Protein AF-A0A941Z8Z0-F1 (afdb_monomer)

Foldseek 3Di:
DWDDWADPDPFKIWTWDFDADPNDTDTDIFMWGQDPPRDTHTDD

Solvent-accessible surface area (backbone atoms only — not comparable to full-atom values): 2674 Å² total; per-residue (Å²): 86,82,79,45,80,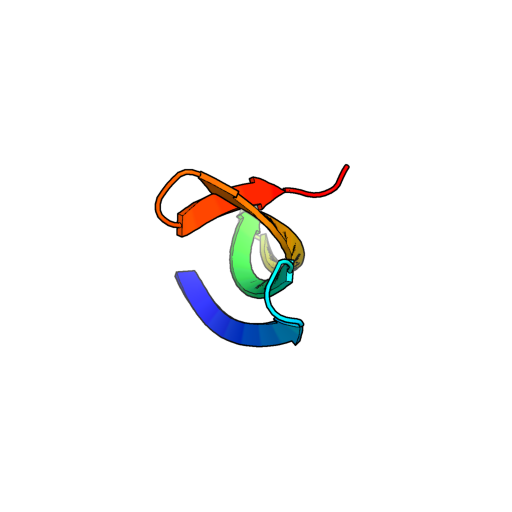44,76,76,52,100,48,33,34,38,38,33,28,48,47,75,56,95,89,41,81,40,82,46,76,46,50,22,38,48,47,81,97,70,44,75,43,72,61,132

Nearest PDB structures (foldseek):
  5a4o-assembly1_B  TM=8.749E-01  e=1.805E-02  Burkholderia pseudomallei K96243
  6e2q-assembly2_B  TM=4.820E-01  e=2.911E-01  Homo sapiens
  6e2q-assembly1_A  TM=4.793E-01  e=3.093E-01  Homo sapiens
  4z32-assembly6_F  TM=4.790E-01  e=3.939E-01  Homo sapiens
  3kns-as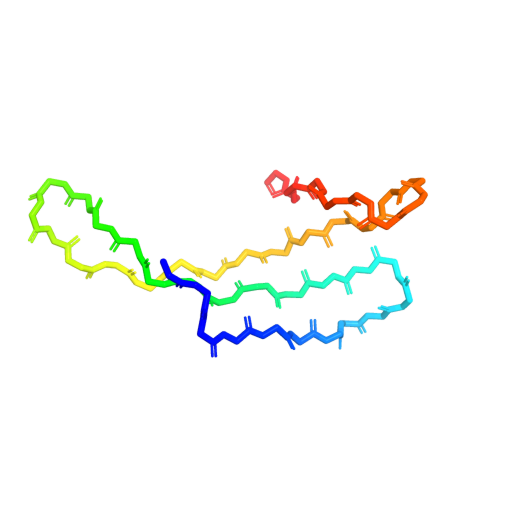sembly3_C  TM=6.631E-01  e=1.582E+00  Bacillus cereus

Mean predicted aligned error: 4.0 Å

Radius of gyration: 11.57 Å; Cα contacts (8 Å, |Δi|>4): 81; chains: 1; bounding box: 26×18×29 Å

Structure (mmCIF, N/CA/C/O backbone):
data_AF-A0A941Z8Z0-F1
#
_entry.id   AF-A0A941Z8Z0-F1
#
loop_
_atom_site.group_PDB
_atom_site.id
_atom_site.type_symbol
_atom_site.label_atom_id
_atom_site.label_alt_id
_atom_site.label_comp_id
_atom_site.label_asym_id
_atom_site.label_entity_id
_atom_site.label_seq_id
_atom_site.pdbx_PDB_ins_code
_atom_site.Cartn_x
_atom_site.Cartn_y
_atom_site.Cartn_z
_atom_site.occupancy
_atom_site.B_iso_or_equiv
_atom_site.auth_seq_id
_atom_site.auth_comp_id
_atom_site.auth_asym_id
_atom_site.auth_atom_id
_atom_site.pdbx_PDB_model_num
ATOM 1 N N . MET A 1 1 ? -0.731 3.804 11.296 1.00 92.12 1 MET A N 1
ATOM 2 C CA . MET A 1 1 ? 0.082 2.570 11.412 1.00 92.12 1 MET A CA 1
ATOM 3 C C . MET A 1 1 ? -0.104 1.722 10.165 1.00 92.12 1 MET A C 1
ATOM 5 O O . MET A 1 1 ? -1.242 1.404 9.848 1.00 92.12 1 MET A O 1
ATOM 9 N N . LEU A 1 2 ? 0.970 1.381 9.449 1.00 92.12 2 LEU A N 1
ATOM 10 C CA . LEU A 1 2 ? 0.900 0.460 8.308 1.00 92.12 2 LEU A CA 1
ATOM 11 C C . LEU A 1 2 ? 0.734 -0.974 8.820 1.00 92.12 2 LEU A C 1
ATOM 13 O O . LEU A 1 2 ? 1.559 -1.428 9.606 1.00 92.12 2 LEU A O 1
ATOM 17 N N . ILE A 1 3 ? -0.319 -1.661 8.380 1.00 95.50 3 ILE A N 1
ATOM 18 C CA . ILE A 1 3 ? -0.612 -3.045 8.788 1.00 95.50 3 ILE A CA 1
ATOM 19 C C . ILE A 1 3 ? -0.579 -4.031 7.622 1.00 95.50 3 ILE A C 1
ATOM 21 O O . ILE A 1 3 ? -0.465 -5.232 7.836 1.00 95.50 3 ILE A O 1
ATOM 25 N N . GLY A 1 4 ? -0.642 -3.536 6.387 1.00 93.69 4 GLY A N 1
ATOM 26 C CA . GLY A 1 4 ? -0.558 -4.373 5.199 1.00 93.69 4 GLY A CA 1
ATOM 27 C C . GLY A 1 4 ? -0.055 -3.594 3.995 1.00 93.69 4 GLY A C 1
ATOM 28 O O . GLY A 1 4 ? -0.417 -2.436 3.790 1.00 93.69 4 GLY A O 1
ATOM 29 N N . LYS A 1 5 ? 0.780 -4.246 3.187 1.00 92.75 5 LYS A N 1
ATOM 30 C CA . LYS A 1 5 ? 1.290 -3.719 1.920 1.00 92.75 5 LYS A CA 1
ATOM 31 C C . LYS A 1 5 ? 1.206 -4.824 0.879 1.00 92.75 5 LYS A C 1
ATOM 33 O O . LYS A 1 5 ? 1.941 -5.803 0.956 1.00 92.75 5 LYS A O 1
ATOM 38 N N . LEU A 1 6 ? 0.312 -4.658 -0.086 1.00 93.75 6 LEU A N 1
ATOM 39 C CA . LEU A 1 6 ? 0.074 -5.621 -1.156 1.00 93.75 6 LEU A CA 1
ATOM 40 C C . LEU A 1 6 ? 0.587 -5.044 -2.473 1.00 93.75 6 LEU A C 1
ATOM 42 O O . LEU A 1 6 ? 0.384 -3.867 -2.778 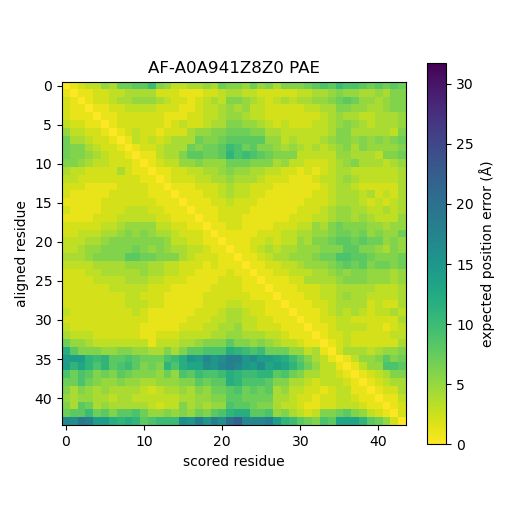1.00 93.75 6 LEU A O 1
ATOM 46 N N . MET A 1 7 ? 1.277 -5.871 -3.254 1.00 90.31 7 MET A N 1
ATOM 47 C CA . MET A 1 7 ? 1.657 -5.511 -4.619 1.00 90.31 7 MET A CA 1
ATOM 48 C C . MET A 1 7 ? 0.467 -5.792 -5.529 1.00 90.31 7 MET A C 1
ATOM 50 O O . MET A 1 7 ? 0.028 -6.935 -5.614 1.00 90.31 7 MET A O 1
ATOM 54 N N . LYS A 1 8 ? -0.056 -4.756 -6.189 1.00 85.69 8 LYS A N 1
ATOM 55 C CA . LYS A 1 8 ? -1.094 -4.919 -7.215 1.00 85.69 8 LYS A CA 1
ATOM 56 C C . LYS A 1 8 ? -0.445 -5.227 -8.567 1.00 85.69 8 LYS A C 1
ATOM 58 O O . LYS A 1 8 ? -0.879 -6.131 -9.269 1.00 85.69 8 LYS A O 1
ATOM 63 N N . ASN A 1 9 ? 0.627 -4.507 -8.897 1.00 87.94 9 ASN A N 1
ATOM 64 C CA . ASN A 1 9 ? 1.539 -4.781 -10.010 1.00 87.94 9 ASN A CA 1
ATOM 65 C C . ASN A 1 9 ? 2.909 -4.120 -9.732 1.00 87.94 9 ASN A C 1
ATOM 67 O O . ASN A 1 9 ? 3.180 -3.700 -8.606 1.00 87.94 9 ASN A O 1
ATOM 71 N N . SER A 1 10 ? 3.784 -4.032 -10.738 1.00 86.00 10 SER A N 1
ATOM 72 C CA . SER A 1 10 ? 5.118 -3.426 -10.602 1.00 86.00 10 SER A CA 1
ATOM 73 C C . SER A 1 10 ? 5.112 -1.909 -10.375 1.00 86.00 10 SER A C 1
ATOM 75 O O . SER A 1 10 ? 6.135 -1.368 -9.966 1.00 86.00 10 SER A O 1
ATOM 77 N N . LYS A 1 11 ? 3.988 -1.228 -10.627 1.00 89.25 11 LYS A N 1
ATOM 78 C CA . LYS A 1 11 ? 3.832 0.232 -10.542 1.00 89.25 11 LYS A CA 1
ATOM 7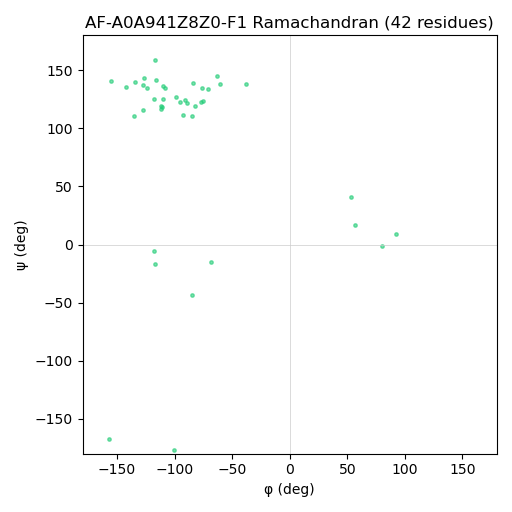9 C C . LYS A 1 11 ? 2.807 0.682 -9.504 1.00 89.25 11 LYS A C 1
ATOM 81 O O . LYS A 1 11 ? 2.688 1.874 -9.264 1.00 89.25 11 LYS A O 1
ATOM 86 N N . GLU A 1 12 ? 2.085 -0.235 -8.872 1.00 92.06 12 GLU A N 1
ATOM 87 C CA . GLU A 1 12 ? 1.028 0.078 -7.912 1.00 92.06 12 GLU A CA 1
ATOM 88 C C . GLU A 1 12 ? 1.141 -0.785 -6.657 1.00 92.06 12 GLU A C 1
ATOM 90 O O . GLU A 1 12 ? 1.359 -2.004 -6.710 1.00 92.06 12 GLU A O 1
ATOM 95 N N . ARG A 1 13 ? 0.898 -0.165 -5.503 1.00 92.56 13 ARG A N 1
ATOM 96 C CA . ARG A 1 13 ? 0.776 -0.858 -4.219 1.00 92.56 13 ARG A CA 1
ATOM 97 C C . ARG A 1 13 ? -0.513 -0.472 -3.523 1.00 92.56 13 ARG A C 1
ATOM 99 O O . ARG A 1 13 ? -0.855 0.700 -3.463 1.00 92.56 13 ARG A O 1
ATOM 106 N N . LEU A 1 14 ? -1.190 -1.454 -2.945 1.00 94.12 14 LEU A N 1
ATOM 107 C CA . LEU A 1 14 ? -2.275 -1.216 -2.003 1.00 94.12 14 LEU A CA 1
ATOM 108 C C . LEU A 1 14 ? -1.683 -1.181 -0.594 1.00 94.12 14 LEU A C 1
ATOM 11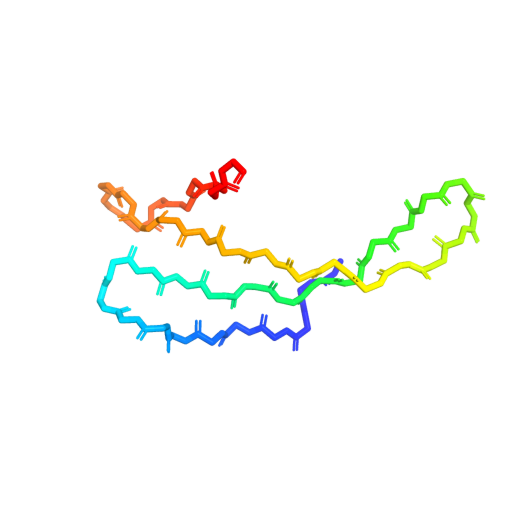0 O O . LEU A 1 14 ? -1.017 -2.128 -0.167 1.00 94.12 14 LEU A O 1
ATOM 114 N N . MET A 1 15 ? -1.923 -0.092 0.124 1.00 94.69 15 MET A N 1
ATOM 115 C CA . MET A 1 15 ? -1.555 0.047 1.524 1.00 94.69 15 MET A CA 1
ATOM 116 C C . MET A 1 15 ? -2.802 -0.001 2.395 1.00 94.69 15 MET A C 1
ATOM 118 O O . MET A 1 15 ? -3.805 0.646 2.102 1.00 94.69 15 MET A O 1
ATOM 122 N N . VAL A 1 16 ? -2.709 -0.772 3.474 1.00 95.50 16 VAL A N 1
ATOM 123 C CA . VAL A 1 16 ? -3.733 -0.873 4.511 1.00 95.50 16 VAL A CA 1
ATOM 124 C C . VAL A 1 16 ? -3.161 -0.254 5.771 1.00 95.50 16 VAL A C 1
ATOM 126 O O . VAL A 1 16 ? -2.160 -0.735 6.318 1.00 95.50 16 VAL A O 1
ATOM 129 N N . THR A 1 17 ? -3.775 0.828 6.227 1.00 96.19 17 THR A N 1
ATOM 130 C CA . THR A 1 17 ? -3.311 1.569 7.393 1.00 96.19 17 THR A CA 1
ATOM 131 C C . THR A 1 17 ? -4.424 1.733 8.416 1.00 96.19 17 THR A C 1
ATOM 133 O O . THR A 1 17 ? -5.587 1.913 8.077 1.00 96.19 17 THR A O 1
ATOM 136 N N . ILE A 1 18 ? -4.066 1.672 9.695 1.00 96.00 18 ILE A N 1
ATOM 137 C CA . ILE A 1 18 ? -4.941 2.141 10.767 1.00 96.00 18 ILE A CA 1
ATOM 138 C C . ILE A 1 18 ? -4.637 3.619 10.982 1.00 96.00 18 ILE A C 1
ATOM 140 O O . ILE A 1 18 ? -3.488 3.982 11.270 1.00 96.00 18 ILE A O 1
ATOM 144 N N . THR A 1 19 ? -5.659 4.452 10.838 1.00 94.81 19 THR A N 1
ATOM 145 C CA . THR A 1 19 ? -5.621 5.890 11.112 1.00 94.81 19 THR A CA 1
ATOM 146 C C . THR A 1 19 ? -6.590 6.219 12.240 1.00 94.81 19 THR A C 1
ATOM 148 O O . THR A 1 19 ? -7.500 5.447 12.535 1.00 94.81 19 THR A O 1
ATOM 151 N N . GLU A 1 20 ? -6.379 7.348 12.904 1.00 95.81 20 GLU A N 1
ATOM 152 C CA . GLU A 1 20 ? -7.308 7.861 13.903 1.00 95.81 20 GLU A CA 1
ATOM 153 C C . GLU A 1 20 ? -7.820 9.215 13.431 1.00 95.81 20 GLU A C 1
ATOM 155 O O . GLU A 1 20 ? -7.036 10.110 13.113 1.00 95.81 20 GLU A O 1
ATOM 160 N N . GLN A 1 21 ? -9.139 9.354 13.346 1.00 93.62 21 GLN A N 1
ATOM 161 C CA . GLN A 1 21 ? -9.793 10.592 12.948 1.00 93.62 21 GLN A CA 1
ATOM 162 C C . GLN A 1 21 ? -10.836 10.944 13.999 1.00 93.62 21 GLN A C 1
ATOM 164 O O . GLN A 1 21 ? -11.802 10.210 14.194 1.00 93.62 21 GLN A O 1
ATOM 169 N N . LYS A 1 22 ? -10.636 12.072 14.692 1.00 94.38 22 LYS A N 1
ATOM 170 C CA . LYS A 1 22 ? -11.544 12.561 15.747 1.00 94.38 22 LYS A CA 1
ATOM 171 C C . LYS A 1 22 ? -11.837 11.506 16.835 1.00 94.38 22 LYS A C 1
ATOM 173 O O . LYS A 1 22 ? -12.977 11.357 17.258 1.00 94.38 22 LYS A O 1
ATOM 178 N N . GLY A 1 23 ? -10.818 10.752 17.255 1.00 95.25 23 GLY A N 1
ATOM 179 C CA . GLY A 1 23 ? -10.951 9.696 18.269 1.00 95.25 23 GLY A CA 1
ATOM 180 C C . GLY A 1 23 ? -11.518 8.368 17.753 1.00 95.25 23 GLY A C 1
ATOM 181 O O . GLY A 1 23 ? -11.631 7.410 18.515 1.00 95.25 23 GLY A O 1
ATOM 182 N N . ILE A 1 24 ? -11.869 8.278 16.467 1.00 96.62 24 ILE A N 1
ATOM 183 C CA . ILE A 1 24 ? -12.366 7.052 15.839 1.00 96.62 24 ILE A CA 1
ATOM 184 C C . ILE A 1 24 ? -11.212 6.382 15.098 1.00 96.62 24 ILE A C 1
ATOM 186 O O . ILE A 1 24 ? -10.550 7.000 14.262 1.00 96.62 24 ILE A O 1
ATOM 190 N N . LYS A 1 25 ? -10.981 5.098 15.389 1.00 96.31 25 LYS A N 1
ATOM 191 C CA . LYS A 1 25 ? -10.03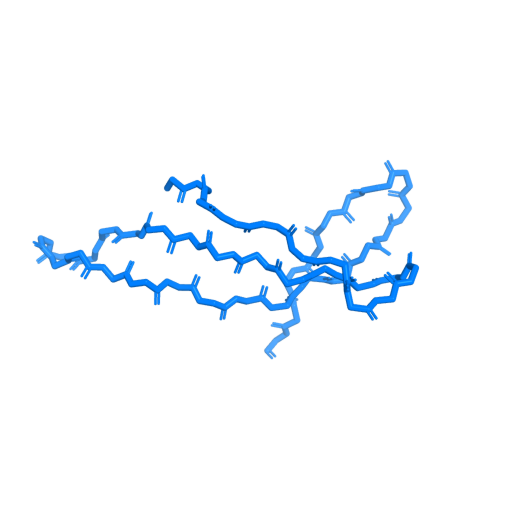3 4.275 14.633 1.00 96.31 25 LYS A CA 1
ATOM 192 C C . LYS A 1 25 ? -10.661 3.866 13.305 1.00 96.31 25 LYS A C 1
ATOM 194 O O . LYS A 1 25 ? -11.698 3.209 13.284 1.00 96.31 25 LYS A O 1
ATOM 199 N N . CYS A 1 26 ? -9.998 4.215 12.213 1.00 96.25 26 CYS A N 1
ATOM 200 C CA . CYS A 1 26 ? -10.411 3.9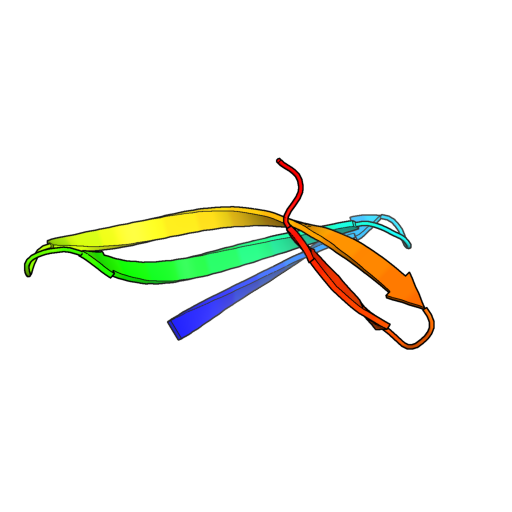18 10.851 1.00 96.25 26 CYS A CA 1
ATOM 201 C C . CYS A 1 26 ? -9.385 3.005 10.180 1.00 96.25 26 CYS A C 1
ATOM 203 O O . CYS A 1 26 ? -8.176 3.179 10.349 1.00 96.25 26 CYS A O 1
ATOM 205 N N . ILE A 1 27 ? -9.866 2.056 9.378 1.00 96.19 27 ILE A N 1
ATOM 206 C CA . ILE A 1 27 ? -9.020 1.302 8.453 1.00 96.19 27 ILE A CA 1
ATOM 207 C C . ILE A 1 27 ? -9.063 2.043 7.118 1.00 96.19 27 ILE A C 1
ATOM 209 O O . ILE A 1 27 ? -10.103 2.091 6.467 1.00 96.19 27 ILE A O 1
ATOM 213 N N . ASP A 1 28 ? -7.942 2.639 6.733 1.00 94.50 28 ASP A N 1
ATOM 214 C CA . ASP A 1 28 ? -7.759 3.285 5.438 1.00 94.50 28 ASP A CA 1
ATOM 215 C C . ASP A 1 28 ? -7.103 2.288 4.476 1.00 94.50 28 ASP A C 1
ATOM 217 O O . ASP A 1 28 ? -6.035 1.732 4.755 1.00 94.50 28 ASP A O 1
ATOM 221 N N . LEU A 1 29 ? -7.781 2.037 3.357 1.00 94.50 29 LEU A N 1
ATOM 222 C CA . LEU A 1 29 ? -7.273 1.246 2.244 1.00 94.50 29 LEU A CA 1
ATOM 223 C C . LEU A 1 29 ? -7.054 2.183 1.067 1.00 94.50 29 LEU A C 1
ATOM 225 O O . LEU A 1 29 ? -8.006 2.788 0.575 1.00 94.50 29 LEU A O 1
ATOM 229 N N . ARG A 1 30 ? -5.811 2.288 0.599 1.00 93.69 30 ARG A N 1
ATOM 230 C CA . ARG A 1 30 ? -5.470 3.225 -0.471 1.00 93.69 30 ARG A CA 1
ATOM 231 C C . ARG A 1 30 ? -4.446 2.655 -1.432 1.00 93.69 30 ARG A C 1
ATOM 233 O O . ARG A 1 30 ? -3.456 2.046 -1.020 1.00 93.69 30 ARG A O 1
ATOM 240 N N . VAL A 1 31 ? -4.700 2.853 -2.722 1.00 94.19 31 VAL A N 1
ATOM 241 C CA . VAL A 1 31 ? -3.754 2.513 -3.783 1.00 94.19 31 VAL A CA 1
ATOM 242 C C . VAL A 1 31 ? -2.768 3.666 -3.941 1.00 94.19 31 VAL A C 1
ATOM 244 O O . VAL A 1 31 ? -3.124 4.838 -3.866 1.00 94.19 31 VAL A O 1
ATOM 247 N N . TYR A 1 32 ? -1.506 3.315 -4.123 1.00 93.81 32 TYR A N 1
ATOM 248 C CA . TYR A 1 32 ? -0.416 4.235 -4.378 1.00 93.81 32 TYR A CA 1
ATOM 249 C C . TYR A 1 32 ? 0.273 3.832 -5.674 1.00 93.81 32 TYR A C 1
ATOM 251 O O . TYR A 1 32 ? 0.592 2.655 -5.870 1.00 93.81 32 TYR A O 1
ATOM 259 N N . ASN A 1 33 ? 0.548 4.815 -6.520 1.00 93.06 33 ASN A N 1
ATOM 260 C CA . ASN A 1 33 ? 1.471 4.675 -7.632 1.00 93.06 33 ASN A CA 1
ATOM 261 C C . ASN A 1 33 ? 2.904 4.713 -7.102 1.00 93.06 33 ASN A C 1
ATOM 263 O O . ASN A 1 33 ? 3.249 5.571 -6.291 1.00 93.06 33 ASN A O 1
ATOM 267 N N . ILE A 1 34 ? 3.730 3.789 -7.577 1.00 90.31 34 ILE A N 1
ATOM 268 C CA . ILE A 1 34 ? 5.175 3.810 -7.397 1.00 90.31 34 ILE A CA 1
ATOM 269 C C . ILE A 1 34 ? 5.737 4.698 -8.506 1.00 90.31 34 ILE A C 1
ATOM 271 O O . ILE A 1 34 ? 5.680 4.334 -9.684 1.00 90.31 34 ILE A O 1
ATOM 275 N N . ILE A 1 35 ? 6.248 5.862 -8.131 1.00 87.12 35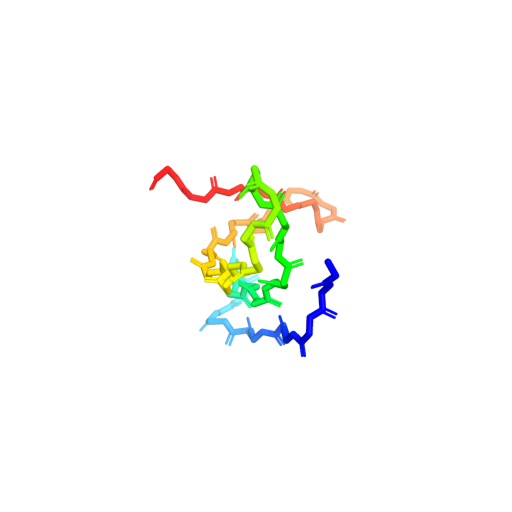 ILE A N 1
ATOM 276 C CA . ILE A 1 35 ? 6.982 6.753 -9.030 1.00 87.12 35 ILE A CA 1
ATOM 277 C C . ILE A 1 35 ? 8.492 6.593 -8.790 1.00 87.12 35 ILE A C 1
ATOM 279 O O . ILE A 1 35 ? 8.908 5.700 -8.048 1.00 87.12 35 ILE A O 1
ATOM 283 N N . ASN A 1 36 ? 9.300 7.392 -9.490 1.00 81.62 36 ASN A N 1
ATOM 284 C CA . ASN A 1 36 ? 10.766 7.316 -9.514 1.00 81.62 36 ASN A CA 1
ATOM 285 C C . ASN A 1 36 ? 11.385 6.973 -8.145 1.00 81.62 36 ASN A C 1
ATOM 287 O O . ASN A 1 36 ? 10.943 7.457 -7.106 1.00 81.62 36 ASN A O 1
ATOM 291 N N . ASP A 1 37 ? 12.387 6.093 -8.168 1.00 80.38 37 ASP A N 1
ATOM 292 C CA . ASP A 1 37 ? 13.145 5.617 -7.001 1.00 80.38 37 ASP A CA 1
ATOM 293 C C . ASP A 1 37 ? 12.318 4.978 -5.867 1.00 80.38 37 ASP A C 1
ATOM 295 O O . ASP A 1 37 ? 12.815 4.743 -4.766 1.00 80.38 37 ASP A O 1
ATOM 299 N N . GLY A 1 38 ? 11.069 4.592 -6.150 1.00 77.94 38 GLY A N 1
ATOM 300 C CA . GLY A 1 38 ? 10.225 3.853 -5.212 1.00 77.94 38 GLY A CA 1
ATOM 301 C C . GLY A 1 38 ? 9.337 4.732 -4.332 1.00 77.94 38 GLY A C 1
ATOM 302 O O . GLY A 1 38 ? 8.698 4.203 -3.414 1.00 77.94 38 GLY A O 1
ATOM 303 N N . GLU A 1 39 ? 9.264 6.036 -4.608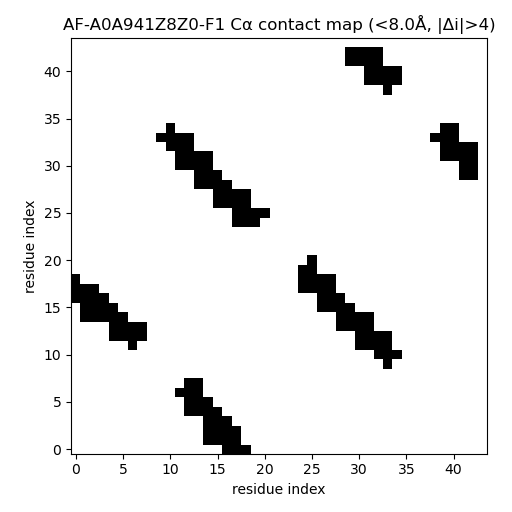 1.00 85.88 39 GLU A N 1
ATOM 304 C CA . GLU A 1 39 ? 8.334 6.943 -3.939 1.00 85.88 39 GLU A CA 1
ATOM 305 C C . GLU A 1 39 ? 6.874 6.555 -4.218 1.00 85.88 39 GLU A C 1
ATOM 307 O O . GLU A 1 39 ? 6.522 6.076 -5.298 1.00 85.88 39 GLU A O 1
ATOM 312 N N . LEU A 1 40 ? 6.010 6.743 -3.218 1.00 87.00 40 LEU A N 1
ATOM 313 C CA . LEU A 1 40 ? 4.604 6.345 -3.268 1.00 87.00 40 LEU A CA 1
ATOM 314 C C . LEU A 1 40 ? 3.703 7.577 -3.308 1.00 87.00 40 LEU A C 1
ATOM 316 O O . LEU A 1 40 ? 3.651 8.341 -2.347 1.00 87.00 40 LEU A O 1
ATOM 320 N N . VAL A 1 41 ? 2.927 7.717 -4.382 1.00 91.06 41 VAL A N 1
ATOM 321 C CA . VAL A 1 41 ? 1.933 8.786 -4.545 1.00 91.06 41 VAL A CA 1
ATOM 322 C C . VAL A 1 41 ? 0.530 8.188 -4.473 1.00 91.06 41 VAL A C 1
ATOM 324 O O . VAL A 1 41 ? 0.248 7.259 -5.229 1.00 91.06 41 VAL A O 1
ATOM 327 N N . PRO A 1 42 ? -0.358 8.670 -3.585 1.00 85.56 42 PRO A N 1
ATOM 328 C CA . PRO A 1 42 ? -1.718 8.152 -3.495 1.00 85.56 42 PRO A CA 1
ATOM 329 C C . PRO A 1 42 ? -2.459 8.361 -4.818 1.00 85.56 42 PRO A C 1
ATOM 331 O O . PRO A 1 42 ? -2.350 9.418 -5.440 1.00 85.56 42 PRO A O 1
ATOM 334 N N . THR A 1 43 ? -3.224 7.362 -5.247 1.00 83.25 43 THR A N 1
ATOM 335 C CA . THR A 1 43 ? -4.203 7.550 -6.320 1.00 83.25 43 THR A CA 1
ATOM 336 C C . THR A 1 43 ? -5.355 8.391 -5.770 1.00 83.25 43 THR A C 1
ATOM 338 O O . THR A 1 43 ? -5.791 8.130 -4.645 1.00 83.25 43 THR A O 1
ATOM 341 N N . ALA A 1 44 ? -5.779 9.408 -6.527 1.00 65.19 44 ALA A N 1
ATOM 342 C CA . ALA A 1 44 ? -6.899 10.285 -6.175 1.00 65.19 44 ALA A CA 1
ATOM 343 C C . ALA A 1 44 ? -8.185 9.503 -5.864 1.00 65.19 44 ALA A C 1
ATOM 345 O O . ALA A 1 44 ? -8.391 8.440 -6.497 1.00 65.19 44 ALA A O 1
#

Secondary structure (DSSP, 8-state):
-EEEEEESSSSEEEEEEEEEETTEEEEEEEEEEE-GGG-EEE--

Sequence (44 aa):
MLIGKLMKNSKERLMVTITEQKGIKCIDLRVYNIINDGELVPTA

pLDDT: mean 90.88, std 6.09, range [65.19, 96.62]